Protein AF-A0A7J6ARD5-F1 (afdb_monomer)

Mean predicted aligned error: 19.75 Å

Solvent-accessible surface area (backbone atoms only — not comparable to full-atom values): 11502 Å² total; per-residue (Å²): 138,88,84,86,85,84,83,90,81,94,82,82,92,75,81,81,74,83,79,82,80,81,85,87,78,83,79,77,75,83,80,84,75,81,81,85,77,88,85,76,83,73,74,86,78,78,81,71,96,67,81,88,72,84,77,82,66,83,75,77,80,73,83,81,73,48,73,70,55,51,53,53,51,50,55,52,48,51,54,51,51,52,50,55,46,53,54,51,52,52,49,53,53,48,71,70,38,88,85,46,60,100,79,74,70,94,73,84,68,96,45,74,78,52,52,61,52,50,54,51,46,47,54,53,49,38,52,52,29,43,77,68,71,35,47,69,59,29,52,50,50,51,54,53,53,53,52,53,51,54,54,50,55,53,50,52,52,51,52,54,51,50,52,58,62,69,65,64,68,79,83,128

Sequence (172 aa):
MTSNMSVSGEQDLKKVERMMEGKRSDSPEPNCVSMKSERSMDHPIFFRDGASSPDERPQKKKSNISRNQLASIFKELEHKVITLIKNELKRFRKLLSPDYPACTEREVEDEEDLYSVREGALKITLHVLKNMNHTNLANTLHNKSVASVYQTELKSNLREKFKRINGIKLKN

Secondary structure (DSSP, 8-state):
------------S-SSSSSS-----PPPP------------PPP----------------------HHHHHHHHHHHHHHHHHHHHHHHHHHHHHH-TTS-TT--------THHHHHHHHHHHHHHHHHHHTT-HHHHHHHHHHHHHHHHHHHHHHHHHHHHHHHHT-----

Organism: Ameiurus melas (NCBI:txid219545)

pLDDT: mean 71.39, std 20.82, range [36.72, 98.44]

Radius of gyration: 33.87 Å; Cα contacts (8 Å, |Δi|>4): 30; chains: 1; bounding box: 54×92×84 Å

Structure (mmCIF, N/CA/C/O backbone):
data_AF-A0A7J6ARD5-F1
#
_entry.id   AF-A0A7J6ARD5-F1
#
loop_
_atom_site.group_PDB
_atom_site.id
_atom_site.type_symbol
_atom_site.label_atom_id
_atom_site.label_alt_id
_atom_site.label_comp_id
_atom_site.label_asym_id
_atom_site.label_entity_id
_atom_site.label_seq_id
_atom_site.pdbx_PDB_ins_code
_atom_site.Cartn_x
_atom_site.Cartn_y
_atom_site.Cartn_z
_atom_site.occupancy
_atom_site.B_iso_or_equiv
_atom_site.auth_seq_id
_atom_site.auth_comp_id
_atom_site.auth_asym_id
_atom_site.auth_atom_id
_atom_site.pdbx_PDB_model_num
ATOM 1 N N . MET A 1 1 ? -33.410 -46.444 12.100 1.00 45.94 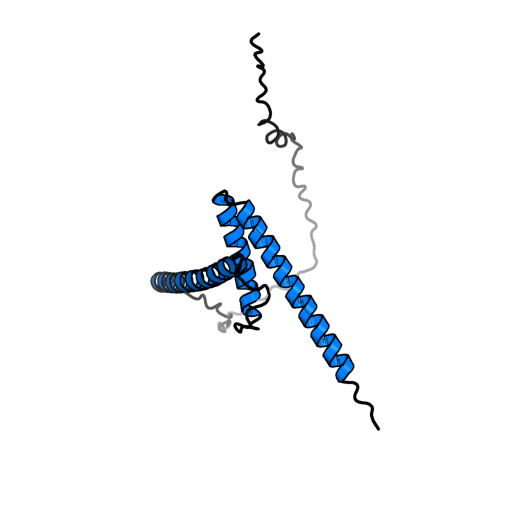1 MET A N 1
ATOM 2 C CA . MET A 1 1 ? -34.062 -45.332 11.378 1.00 45.94 1 MET A CA 1
ATOM 3 C C . MET A 1 1 ? -32.980 -44.551 10.652 1.00 45.94 1 MET A C 1
ATOM 5 O O . MET A 1 1 ? -32.350 -43.685 11.238 1.00 45.94 1 MET A O 1
ATOM 9 N N . THR A 1 2 ? -32.679 -44.953 9.422 1.00 40.41 2 THR A N 1
ATOM 10 C CA . THR A 1 2 ? -31.783 -44.247 8.504 1.00 40.41 2 THR A CA 1
ATOM 11 C C . THR A 1 2 ? -32.639 -43.301 7.671 1.00 40.41 2 THR A C 1
ATOM 13 O O . THR A 1 2 ? -33.616 -43.738 7.069 1.00 40.41 2 THR A O 1
ATOM 16 N N . SER A 1 3 ? -32.312 -42.009 7.666 1.00 44.75 3 SER A N 1
ATOM 17 C CA . SER A 1 3 ? -32.949 -41.046 6.767 1.00 44.75 3 SER A CA 1
ATOM 18 C C . SER A 1 3 ? -31.895 -40.535 5.797 1.00 44.75 3 SER A C 1
ATOM 20 O O . SER A 1 3 ? -30.997 -39.781 6.167 1.00 44.75 3 SER A O 1
ATOM 22 N N . ASN A 1 4 ? -31.986 -41.041 4.571 1.00 45.47 4 ASN A N 1
ATOM 23 C CA . ASN A 1 4 ? -31.246 -40.578 3.412 1.00 45.47 4 ASN A CA 1
ATOM 24 C C . ASN A 1 4 ? -31.974 -39.355 2.852 1.00 45.47 4 ASN A C 1
ATOM 26 O O . ASN A 1 4 ? -33.171 -39.433 2.582 1.00 45.47 4 ASN A O 1
ATOM 30 N N . MET A 1 5 ? -31.258 -38.258 2.616 1.00 43.28 5 MET A N 1
ATOM 31 C CA . MET A 1 5 ? -31.738 -37.195 1.738 1.00 43.28 5 MET A CA 1
ATOM 32 C C . MET A 1 5 ? -30.771 -37.050 0.568 1.00 43.28 5 MET A C 1
ATOM 34 O O . MET A 1 5 ? -29.606 -36.701 0.730 1.00 43.28 5 MET A O 1
ATOM 38 N N . SER A 1 6 ? -31.282 -37.382 -0.611 1.00 47.41 6 SER A N 1
ATOM 39 C CA . SER A 1 6 ? -30.682 -37.155 -1.925 1.00 47.41 6 SER A CA 1
ATOM 40 C C . SER A 1 6 ? -31.548 -36.147 -2.694 1.00 47.41 6 SER A C 1
ATOM 42 O O . SER A 1 6 ? -32.673 -35.890 -2.271 1.00 47.41 6 SER A O 1
ATOM 44 N N . VAL A 1 7 ? -31.031 -35.686 -3.847 1.00 41.91 7 VAL A N 1
ATOM 45 C CA . VAL A 1 7 ? -31.583 -34.782 -4.898 1.00 41.91 7 VAL A CA 1
ATOM 46 C C . VAL A 1 7 ? -30.806 -33.452 -4.904 1.00 41.91 7 VAL A C 1
ATOM 48 O O . VAL A 1 7 ? -30.947 -32.652 -3.990 1.00 41.91 7 VAL A O 1
ATOM 51 N N . SER A 1 8 ? -29.772 -33.272 -5.740 1.00 47.72 8 SER A N 1
ATOM 52 C CA . SER A 1 8 ? -29.707 -33.151 -7.219 1.00 47.72 8 SER A CA 1
ATOM 53 C C . SER A 1 8 ? -30.222 -31.805 -7.747 1.00 47.72 8 SER A C 1
ATOM 55 O O . SER A 1 8 ? -31.367 -31.442 -7.492 1.00 47.72 8 SER A O 1
ATOM 57 N N . GLY A 1 9 ? -29.376 -31.095 -8.509 1.00 36.72 9 GLY A N 1
ATOM 58 C CA . GLY A 1 9 ? -29.749 -29.868 -9.218 1.00 36.72 9 GLY A CA 1
ATOM 59 C C . GLY A 1 9 ? -28.582 -28.993 -9.701 1.00 36.72 9 GLY A C 1
ATOM 60 O O . GLY A 1 9 ? -28.550 -27.810 -9.386 1.00 36.72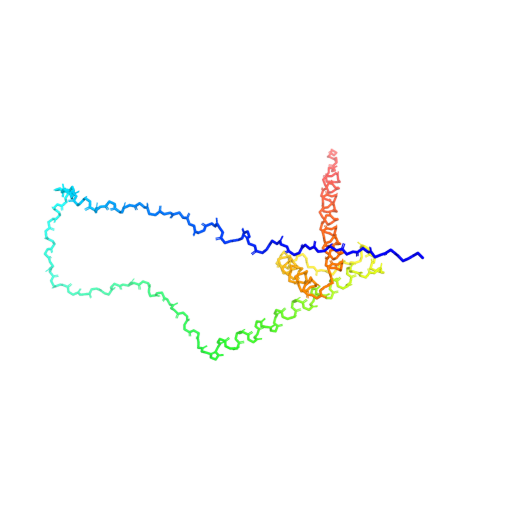 9 GLY A O 1
ATOM 61 N N . GLU A 1 10 ? -27.624 -29.539 -10.459 1.00 51.94 10 GLU A N 1
ATOM 62 C CA . GLU A 1 10 ? -26.772 -28.728 -11.349 1.00 51.94 10 GLU A CA 1
ATOM 63 C C . GLU A 1 10 ? -27.622 -28.206 -12.511 1.00 51.94 10 GLU A C 1
ATOM 65 O O . GLU A 1 10 ? -27.889 -28.996 -13.407 1.00 51.94 10 GLU A O 1
ATOM 70 N N . GLN A 1 11 ? -28.013 -26.924 -12.541 1.00 45.94 11 GLN A N 1
ATOM 71 C CA . GLN A 1 11 ? -28.366 -26.183 -13.770 1.00 45.94 11 GLN A CA 1
ATOM 72 C C . GLN A 1 11 ? -28.269 -24.667 -13.513 1.00 45.94 11 GLN A C 1
ATOM 74 O O . GLN A 1 11 ? -29.123 -24.132 -12.822 1.00 45.94 11 GLN A O 1
ATOM 79 N N . ASP A 1 12 ? -27.241 -23.984 -14.042 1.00 46.41 12 ASP A N 1
ATOM 80 C CA . ASP A 1 12 ? -27.395 -22.729 -14.819 1.00 46.41 12 ASP A CA 1
ATOM 81 C C . ASP A 1 12 ? -26.036 -22.115 -15.231 1.00 46.41 12 ASP A C 1
ATOM 83 O O . ASP A 1 12 ? -25.641 -21.023 -14.833 1.00 46.41 12 ASP A O 1
ATOM 87 N N . LEU A 1 13 ? -25.306 -22.816 -16.103 1.00 49.03 13 LEU A N 1
ATOM 88 C CA . LEU A 1 13 ? -24.196 -22.240 -16.884 1.00 49.03 13 LEU A CA 1
ATOM 89 C C . LEU A 1 13 ? -24.637 -21.820 -18.304 1.00 49.03 13 LEU A C 1
ATOM 91 O O . LEU A 1 13 ? -23.804 -21.603 -19.176 1.00 49.03 13 LEU A O 1
ATOM 95 N N . LYS A 1 14 ? -25.947 -21.664 -18.558 1.00 48.47 14 LYS A N 1
ATOM 96 C CA . LYS A 1 14 ? -26.514 -21.356 -19.893 1.00 48.47 14 LYS A CA 1
ATOM 97 C C . LYS A 1 14 ? -27.281 -20.028 -19.982 1.00 48.47 14 LYS A C 1
ATOM 99 O O . LYS A 1 14 ? -28.187 -19.882 -20.802 1.00 48.47 14 LYS A O 1
ATOM 104 N N . LYS A 1 15 ? -26.911 -19.023 -19.177 1.00 45.12 15 LYS A N 1
ATOM 105 C CA . LYS A 1 15 ? -27.516 -17.672 -19.236 1.00 45.12 15 LYS A CA 1
ATOM 106 C C . LYS A 1 15 ? -26.605 -16.574 -19.807 1.00 45.12 15 LYS A C 1
ATOM 108 O O . LYS A 1 15 ? -27.016 -15.423 -19.864 1.00 45.12 15 LYS A O 1
ATOM 113 N N . VAL A 1 16 ? -25.407 -16.907 -20.291 1.00 40.91 16 VAL A N 1
ATOM 114 C CA . VAL A 1 16 ? -24.489 -15.912 -20.896 1.00 40.91 16 VAL A CA 1
ATOM 115 C C . VAL A 1 16 ? -24.456 -15.994 -22.433 1.00 40.91 16 VAL A C 1
ATOM 117 O O . VAL A 1 16 ? -23.948 -15.096 -23.091 1.00 40.91 16 VAL A O 1
ATOM 120 N N . GLU A 1 17 ? -25.088 -17.005 -23.037 1.00 42.50 17 GLU A N 1
ATOM 121 C CA . GLU A 1 17 ? -24.956 -17.298 -24.477 1.00 42.50 17 GLU A CA 1
ATOM 122 C C . GLU A 1 17 ? -26.187 -16.924 -25.333 1.00 42.50 17 GLU A C 1
ATOM 124 O O . GLU A 1 17 ? -26.206 -17.156 -26.535 1.00 42.50 17 GLU A O 1
ATOM 129 N N . ARG A 1 18 ? -27.226 -16.301 -24.756 1.00 45.41 18 ARG A N 1
ATOM 130 C CA . ARG A 1 18 ? -28.444 -15.879 -25.493 1.00 45.41 18 ARG A CA 1
ATOM 131 C C . ARG A 1 18 ? -28.588 -14.366 -25.673 1.00 45.41 18 ARG A C 1
ATOM 133 O O . ARG A 1 18 ? -29.692 -13.836 -25.628 1.00 45.41 18 ARG A O 1
ATOM 140 N N . MET A 1 19 ? -27.475 -13.668 -25.892 1.00 38.28 19 MET A N 1
ATOM 141 C CA . MET A 1 19 ? -27.486 -12.277 -26.381 1.00 38.28 19 MET A CA 1
ATOM 142 C C . MET A 1 19 ? -26.917 -12.117 -27.799 1.00 38.28 19 MET A C 1
ATOM 144 O O . MET A 1 19 ? -26.954 -11.020 -28.345 1.00 38.28 19 MET A O 1
ATOM 148 N N . MET A 1 20 ? -26.448 -13.197 -28.429 1.00 45.41 20 MET A N 1
ATOM 149 C CA . MET A 1 20 ? -25.968 -13.196 -29.814 1.00 45.41 20 MET A CA 1
ATOM 150 C C . MET A 1 20 ? -26.920 -13.971 -30.726 1.00 45.41 20 MET A C 1
ATOM 152 O O . MET A 1 20 ? -26.554 -14.978 -31.311 1.00 45.41 20 MET A O 1
ATOM 156 N N . GLU A 1 21 ? -28.159 -13.505 -30.863 1.00 40.12 21 GLU A N 1
ATOM 157 C CA . GLU A 1 21 ? -28.963 -13.860 -32.037 1.00 40.12 21 GLU A CA 1
ATOM 158 C C . GLU A 1 21 ? -30.025 -12.788 -32.301 1.00 40.12 21 GLU A C 1
ATOM 160 O O . GLU A 1 21 ? -31.167 -12.856 -31.855 1.00 40.12 21 GLU A O 1
ATOM 165 N N . GLY A 1 22 ? -29.612 -11.753 -33.032 1.00 38.00 22 GLY A N 1
ATOM 166 C CA . GLY A 1 22 ? -30.494 -10.793 -33.688 1.00 38.00 22 GLY A CA 1
ATOM 167 C C . GLY A 1 22 ? -30.195 -10.818 -35.181 1.00 38.00 22 GLY A C 1
ATOM 168 O O . GLY A 1 22 ? -29.138 -10.371 -35.617 1.00 38.00 22 GLY A O 1
ATOM 169 N N . LYS A 1 23 ? -31.096 -11.423 -35.956 1.00 40.47 23 LYS A N 1
ATOM 170 C CA . LYS A 1 23 ? -31.000 -11.581 -37.410 1.00 40.47 23 LYS A CA 1
ATOM 171 C C . LYS A 1 23 ? -31.079 -10.229 -38.141 1.00 40.47 23 LYS A C 1
ATOM 173 O O . LYS A 1 23 ? -31.948 -9.426 -37.838 1.00 40.47 23 LYS A O 1
ATOM 178 N N . ARG A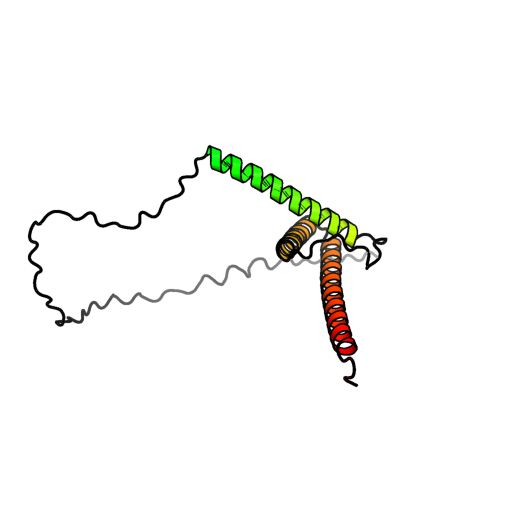 1 24 ? -30.181 -10.088 -39.129 1.00 45.16 24 ARG A N 1
ATOM 179 C CA . ARG A 1 24 ? -30.261 -9.416 -40.448 1.00 45.16 24 ARG A CA 1
ATOM 180 C C . ARG A 1 24 ? -31.294 -8.293 -40.650 1.00 45.16 24 ARG A C 1
ATOM 182 O O . ARG A 1 24 ? -32.488 -8.568 -40.647 1.00 45.16 24 ARG A O 1
ATOM 189 N N . SER A 1 25 ? -30.792 -7.136 -41.090 1.00 42.53 25 SER A N 1
ATOM 190 C CA . SER A 1 25 ? -31.499 -6.251 -42.026 1.00 42.53 25 SER A CA 1
ATOM 191 C C . SER A 1 25 ? -30.502 -5.663 -43.024 1.00 42.53 25 SER A C 1
ATOM 193 O O . SER A 1 25 ? -29.380 -5.316 -42.653 1.00 42.53 25 SER A O 1
ATOM 195 N N . ASP A 1 26 ? -30.923 -5.616 -44.280 1.00 44.28 26 ASP A N 1
ATOM 196 C CA . ASP A 1 26 ? -30.176 -5.211 -45.464 1.00 44.28 26 ASP A CA 1
ATOM 197 C C . ASP A 1 26 ? -29.477 -3.853 -45.324 1.00 44.28 26 ASP A C 1
ATOM 199 O O . ASP A 1 26 ? -30.053 -2.870 -44.856 1.00 44.28 26 ASP A O 1
ATOM 203 N N . SER A 1 27 ? -28.219 -3.797 -45.768 1.00 51.41 27 SER A N 1
ATOM 204 C CA . SER A 1 27 ? -27.528 -2.530 -45.995 1.00 51.41 27 SER A CA 1
ATOM 205 C C . SER A 1 27 ? -28.278 -1.780 -47.095 1.00 51.41 27 SER A C 1
ATOM 207 O O . SER A 1 27 ? -28.422 -2.334 -48.186 1.00 51.41 27 SER A O 1
ATOM 209 N N . PRO A 1 28 ? -28.714 -0.528 -46.885 1.00 56.72 28 PRO A N 1
ATOM 210 C CA . PRO A 1 28 ? -29.080 0.316 -48.006 1.00 56.72 28 PRO A CA 1
ATOM 211 C C . PRO A 1 28 ? -27.823 0.493 -48.863 1.00 56.72 28 PRO A C 1
ATOM 213 O O . PRO A 1 28 ? -26.740 0.759 -48.330 1.00 56.72 28 PRO A O 1
ATOM 216 N N . GLU A 1 29 ? -27.944 0.313 -50.175 1.00 52.16 29 GLU A N 1
ATOM 217 C CA . GLU A 1 29 ? -26.920 0.763 -51.115 1.00 52.16 29 GLU A CA 1
ATOM 218 C C . GLU A 1 29 ? -26.568 2.229 -50.809 1.00 52.16 29 GLU A C 1
ATOM 220 O O . GLU A 1 29 ? -27.460 3.019 -50.472 1.00 52.16 29 GLU A O 1
ATOM 225 N N . PRO A 1 30 ? -25.292 2.636 -50.911 1.00 46.12 30 PRO A N 1
ATOM 226 C CA . PRO A 1 30 ? -24.957 4.041 -50.798 1.00 46.12 30 PRO A CA 1
ATOM 227 C C . PRO A 1 30 ? -25.586 4.753 -51.998 1.00 46.12 30 PRO A C 1
ATOM 229 O O . PRO A 1 30 ? -25.118 4.634 -53.128 1.00 46.12 30 PRO A O 1
ATOM 232 N N . ASN A 1 31 ? -26.675 5.481 -51.759 1.00 50.81 31 ASN A N 1
ATOM 233 C CA . ASN A 1 31 ? -27.253 6.374 -52.749 1.00 50.81 31 ASN A CA 1
ATOM 234 C C . ASN A 1 31 ? -26.290 7.553 -52.940 1.00 50.81 31 ASN A C 1
ATOM 236 O O . ASN A 1 31 ? -26.322 8.548 -52.212 1.00 50.81 31 ASN A O 1
ATOM 240 N N . CYS A 1 32 ? -25.373 7.387 -53.887 1.00 58.41 32 CYS A N 1
ATOM 241 C CA . CYS A 1 32 ? -24.430 8.394 -54.338 1.00 58.41 32 CYS A CA 1
ATOM 242 C C . CYS A 1 32 ? -25.183 9.506 -55.076 1.00 58.41 32 CYS A C 1
ATOM 244 O O . CYS A 1 32 ? -25.221 9.534 -56.304 1.00 58.41 32 CYS A O 1
ATOM 246 N N . VAL A 1 33 ? -25.746 10.453 -54.328 1.00 46.53 33 VAL A N 1
ATOM 247 C CA . VAL A 1 33 ? -26.164 11.745 -54.880 1.00 46.53 33 VAL A CA 1
ATOM 248 C C . VAL A 1 33 ? -25.208 12.807 -54.356 1.00 46.53 33 VAL A C 1
ATOM 250 O O . VAL A 1 33 ? -25.343 13.330 -53.254 1.00 46.53 33 VAL A O 1
ATOM 253 N N . SER A 1 34 ? -24.176 13.085 -55.147 1.00 60.75 34 SER A N 1
ATOM 254 C CA . SER A 1 34 ? -23.239 14.176 -54.904 1.00 60.75 34 SER A CA 1
ATOM 255 C C . SER A 1 34 ? -23.940 15.520 -55.112 1.00 60.75 34 SER A C 1
ATOM 257 O O . SER A 1 34 ? -24.318 15.861 -56.232 1.00 60.75 34 SER A O 1
ATOM 259 N N . MET A 1 35 ? -24.068 16.323 -54.055 1.00 47.94 35 MET A N 1
ATOM 260 C CA . MET A 1 35 ? -24.331 17.755 -54.202 1.00 47.94 35 MET A CA 1
ATOM 261 C C . MET A 1 35 ? -23.066 18.427 -54.746 1.00 47.94 35 MET A C 1
ATOM 263 O O . MET A 1 35 ? -22.047 18.504 -54.061 1.00 47.94 35 MET A O 1
ATOM 267 N N . LYS A 1 36 ? -23.122 18.903 -55.993 1.00 54.31 36 LYS A N 1
ATOM 268 C CA . LYS A 1 36 ? -22.086 19.764 -56.572 1.00 54.31 36 LYS A CA 1
ATOM 269 C C . LYS A 1 36 ? -22.133 21.124 -55.870 1.00 54.31 36 LYS A C 1
ATOM 271 O O . LYS A 1 36 ? -23.129 21.833 -55.970 1.00 54.31 36 LYS A O 1
ATOM 276 N N . SER A 1 37 ? -21.069 21.476 -55.153 1.00 58.59 37 SER A N 1
ATOM 277 C CA . SER A 1 37 ? -20.826 22.845 -54.693 1.00 58.59 37 SER A CA 1
ATOM 278 C C . SER A 1 37 ? -19.970 23.548 -55.743 1.00 58.59 37 SER A C 1
ATOM 280 O O . SER A 1 37 ? -18.830 23.152 -55.963 1.00 58.59 37 SER A O 1
ATOM 282 N N . GLU A 1 38 ? -20.503 24.578 -56.399 1.00 61.06 38 GLU A N 1
ATOM 283 C CA . GLU A 1 38 ? -19.757 25.396 -57.375 1.00 61.06 38 GLU A CA 1
ATOM 284 C C . GLU A 1 38 ? -19.052 26.601 -56.729 1.00 61.06 38 GLU A C 1
ATOM 286 O O . GLU A 1 38 ? -18.601 27.516 -57.413 1.00 61.06 38 GLU A O 1
ATOM 291 N N . ARG A 1 39 ? -18.932 26.633 -55.396 1.00 57.06 39 ARG A N 1
ATOM 292 C CA . ARG A 1 39 ? -18.417 27.803 -54.676 1.00 57.06 39 ARG A CA 1
ATOM 293 C C . ARG A 1 39 ? -17.076 27.545 -53.995 1.00 57.06 39 ARG A C 1
ATOM 295 O O . ARG A 1 39 ? -16.976 27.594 -52.777 1.00 57.06 39 ARG A O 1
ATOM 302 N N . SER A 1 40 ? -16.058 27.296 -54.807 1.00 58.66 40 SER A N 1
ATOM 303 C CA . SER A 1 40 ? -14.668 27.718 -54.566 1.00 58.66 40 SER A CA 1
ATOM 304 C C . SER A 1 40 ? -13.871 27.362 -55.821 1.00 58.66 40 SER A C 1
ATOM 306 O O . SER A 1 40 ? -13.265 26.302 -55.936 1.00 58.66 40 SER A O 1
ATOM 308 N N . MET A 1 41 ? -13.952 28.237 -56.822 1.00 50.19 41 MET A N 1
ATOM 309 C CA . MET A 1 41 ? -12.918 28.323 -57.850 1.00 50.19 41 MET A CA 1
ATOM 310 C C . MET A 1 41 ? -11.924 29.382 -57.381 1.00 50.19 41 MET A C 1
ATOM 312 O O . MET A 1 41 ? -11.951 30.524 -57.840 1.00 50.19 41 MET A O 1
ATOM 316 N N . ASP A 1 42 ? -11.083 29.011 -56.418 1.00 57.88 42 ASP A N 1
ATOM 317 C CA . ASP A 1 42 ? -9.883 29.786 -56.128 1.00 57.88 42 ASP A CA 1
ATOM 318 C C . ASP A 1 42 ? -8.909 29.594 -57.299 1.00 57.88 42 ASP A C 1
ATOM 320 O O . ASP A 1 42 ? -8.680 28.479 -57.770 1.00 57.88 42 ASP A O 1
ATOM 324 N N . HIS A 1 43 ? -8.424 30.710 -57.846 1.00 64.31 43 HIS A N 1
ATOM 325 C CA . HIS A 1 43 ? -7.607 30.745 -59.060 1.00 64.31 43 HIS A CA 1
ATOM 326 C C . HIS A 1 43 ? -6.400 29.790 -58.977 1.00 64.31 43 HIS A C 1
ATOM 328 O O . HIS A 1 43 ? -5.813 29.654 -57.901 1.00 64.31 43 HIS A O 1
ATOM 334 N N . PRO A 1 44 ? -5.958 29.184 -60.100 1.00 59.38 44 PRO A N 1
ATOM 335 C CA . PRO A 1 44 ? -4.756 28.360 -60.111 1.00 59.38 44 PRO A CA 1
ATOM 336 C C . PRO A 1 44 ? -3.558 29.178 -59.619 1.00 59.38 44 PRO A C 1
ATOM 338 O O . PRO A 1 44 ? -3.169 30.169 -60.240 1.00 59.38 44 PRO A O 1
ATOM 341 N N . ILE A 1 45 ? -2.968 28.773 -58.495 1.00 60.34 45 ILE A N 1
ATOM 342 C CA . ILE A 1 45 ? -1.719 29.358 -58.009 1.00 60.34 45 ILE A CA 1
ATOM 343 C C . ILE A 1 45 ? -0.623 28.889 -58.968 1.00 60.34 45 ILE A C 1
ATOM 345 O O . ILE A 1 45 ? -0.236 27.720 -58.965 1.00 60.34 45 ILE A O 1
ATOM 349 N N . PHE A 1 46 ? -0.134 29.793 -59.816 1.00 51.88 46 PHE A N 1
ATOM 350 C CA . PHE A 1 46 ? 1.057 29.539 -60.616 1.00 51.88 46 PHE A CA 1
ATOM 351 C C . PHE A 1 46 ? 2.253 29.371 -59.673 1.00 51.88 46 PHE A C 1
ATOM 353 O O . PHE A 1 46 ? 2.701 30.335 -59.050 1.00 51.88 46 PHE A O 1
ATOM 360 N N . PHE A 1 47 ? 2.779 28.150 -59.568 1.00 46.66 47 PHE A N 1
ATOM 361 C CA . PHE A 1 47 ? 4.052 27.900 -58.903 1.00 46.66 47 PHE A CA 1
ATOM 362 C C . PHE A 1 47 ? 5.159 28.584 -59.710 1.00 46.66 47 PHE A C 1
ATOM 364 O O . PHE A 1 47 ? 5.513 28.149 -60.803 1.00 46.66 47 PHE A O 1
ATOM 371 N N . ARG A 1 48 ? 5.702 29.684 -59.181 1.00 53.94 48 ARG A N 1
ATOM 372 C CA . ARG A 1 48 ? 7.042 30.126 -59.566 1.00 53.94 48 ARG A CA 1
ATOM 373 C C . ARG A 1 48 ? 8.035 29.244 -58.820 1.00 53.94 48 ARG A C 1
ATOM 375 O O . ARG A 1 48 ? 8.043 29.254 -57.591 1.00 53.94 48 ARG A O 1
ATOM 382 N N . ASP A 1 49 ? 8.873 28.531 -59.565 1.00 54.03 49 ASP A N 1
ATOM 383 C CA . ASP A 1 49 ? 10.079 27.879 -59.053 1.00 54.03 49 ASP A CA 1
ATOM 384 C C . ASP A 1 49 ? 11.018 28.948 -58.477 1.00 54.03 49 ASP A C 1
ATOM 386 O O . ASP A 1 49 ? 11.824 29.561 -59.174 1.00 54.03 49 ASP A O 1
ATOM 390 N N . GLY A 1 50 ? 10.850 29.237 -57.190 1.00 48.62 50 GLY A N 1
ATOM 391 C CA . GLY A 1 50 ? 11.628 30.218 -56.450 1.00 48.62 50 GLY A CA 1
ATOM 392 C C . GLY A 1 50 ? 12.077 29.618 -55.128 1.00 48.62 50 GLY A C 1
ATOM 393 O O . GLY A 1 50 ? 11.286 29.541 -54.198 1.00 48.62 50 GLY A O 1
ATOM 394 N N . ALA A 1 51 ? 13.333 29.164 -55.106 1.00 48.22 51 ALA A N 1
ATOM 395 C CA . ALA A 1 51 ? 14.172 28.759 -53.974 1.00 48.22 51 ALA A CA 1
ATOM 396 C C . ALA A 1 51 ? 13.470 28.457 -52.629 1.00 48.22 51 ALA A C 1
ATOM 398 O O . ALA A 1 51 ? 13.075 29.350 -51.882 1.00 48.22 51 ALA A O 1
ATOM 399 N N . SER A 1 52 ? 13.434 27.164 -52.296 1.00 48.47 52 SER A N 1
ATOM 400 C CA . SER A 1 52 ? 13.069 26.586 -50.999 1.00 48.47 52 SER A CA 1
ATOM 401 C C . SER A 1 52 ? 13.629 27.371 -49.801 1.00 48.47 52 SER A C 1
ATOM 403 O O . SER A 1 52 ? 14.816 27.284 -49.490 1.00 48.47 52 SER A O 1
ATOM 405 N N . SER A 1 53 ? 12.750 28.061 -49.075 1.00 59.47 53 SER A N 1
ATOM 406 C CA . SER A 1 53 ? 12.962 28.415 -47.667 1.00 59.47 53 SER A CA 1
ATOM 407 C C . SER A 1 53 ? 12.846 27.141 -46.818 1.00 59.47 53 SER A C 1
ATOM 409 O O . SER A 1 53 ? 11.920 26.359 -47.061 1.00 59.47 53 SER A O 1
ATOM 411 N N . PRO A 1 54 ? 13.743 26.867 -45.851 1.00 50.16 54 PRO A N 1
ATOM 412 C CA . PRO A 1 54 ? 13.543 25.749 -44.947 1.00 50.16 54 PRO A CA 1
ATOM 413 C C . PRO A 1 54 ? 12.370 26.078 -44.017 1.00 50.16 54 PRO A C 1
ATOM 415 O O . PRO A 1 54 ? 12.484 26.865 -43.083 1.00 50.16 54 PRO A O 1
ATOM 418 N N . ASP A 1 55 ? 11.233 25.456 -44.313 1.00 48.62 55 ASP A N 1
ATOM 419 C CA . ASP A 1 55 ? 10.097 25.258 -43.418 1.00 48.62 55 ASP A CA 1
ATOM 420 C C . ASP A 1 55 ? 10.610 24.657 -42.095 1.00 48.62 55 ASP A C 1
ATOM 422 O O . ASP A 1 55 ? 10.859 23.450 -41.995 1.00 48.62 55 ASP A O 1
ATOM 426 N N . GLU A 1 56 ? 10.836 25.508 -41.087 1.00 55.53 56 GLU A N 1
ATOM 427 C CA . GLU A 1 56 ? 11.115 25.103 -39.707 1.00 55.53 56 GLU A CA 1
ATOM 428 C C . GLU A 1 56 ? 9.859 24.462 -39.104 1.00 55.53 56 GLU A C 1
ATOM 430 O O . GLU A 1 56 ? 9.168 25.010 -38.244 1.00 55.53 56 GLU A O 1
ATOM 435 N N . ARG A 1 57 ? 9.560 23.236 -39.538 1.00 58.47 57 ARG A N 1
ATOM 436 C CA . ARG A 1 57 ? 8.652 22.362 -38.802 1.00 58.47 57 ARG A CA 1
ATOM 437 C C . ARG A 1 57 ? 9.275 22.114 -37.432 1.00 58.47 57 ARG A C 1
ATOM 439 O O . ARG A 1 57 ? 10.434 21.688 -37.379 1.00 58.47 57 ARG A O 1
ATOM 446 N N . PRO A 1 58 ? 8.537 22.272 -36.320 1.00 54.22 58 PRO A N 1
ATOM 447 C CA . PRO A 1 58 ? 9.027 21.845 -35.022 1.00 54.22 58 PRO A CA 1
ATOM 448 C C . PRO A 1 58 ? 9.187 20.322 -35.057 1.00 54.22 58 PRO A C 1
ATOM 450 O O . PRO A 1 58 ? 8.230 19.558 -34.919 1.00 54.22 58 PRO A O 1
ATOM 453 N N . GLN A 1 59 ? 10.420 19.876 -35.300 1.00 58.06 59 GLN A N 1
ATOM 454 C CA . GLN A 1 59 ? 10.843 18.487 -35.208 1.00 58.06 59 GLN A CA 1
ATOM 455 C C . GLN A 1 59 ? 10.498 18.005 -33.801 1.00 58.06 59 GLN A C 1
ATOM 457 O O . GLN A 1 59 ? 11.163 18.337 -32.818 1.00 58.06 59 GLN A O 1
ATOM 462 N N . LYS A 1 60 ? 9.407 17.244 -33.701 1.00 62.81 60 LYS A N 1
ATOM 463 C CA . LYS A 1 60 ? 8.962 16.574 -32.482 1.00 62.81 60 LYS A CA 1
ATOM 464 C C . LYS A 1 60 ? 10.092 15.625 -32.072 1.00 62.81 60 LYS A C 1
ATOM 466 O O . LYS A 1 60 ? 10.200 14.531 -32.623 1.00 62.81 60 LYS A O 1
ATOM 471 N N . LYS A 1 61 ? 10.982 16.074 -31.176 1.00 61.25 61 LYS A N 1
ATOM 472 C CA . LYS A 1 61 ? 12.125 15.299 -30.669 1.00 61.25 61 LYS A CA 1
ATOM 473 C C . LYS A 1 61 ? 11.595 13.989 -30.086 1.00 61.25 61 LYS A C 1
ATOM 475 O O . LYS A 1 61 ? 11.082 13.963 -28.971 1.00 61.25 61 LYS A O 1
ATOM 480 N N . LYS A 1 62 ? 11.682 12.903 -30.855 1.00 68.38 62 LYS A N 1
ATOM 481 C CA . LYS A 1 62 ? 11.414 11.554 -30.360 1.00 68.38 62 LYS A CA 1
ATOM 482 C C . LYS A 1 62 ? 12.560 11.204 -29.416 1.00 68.38 62 LYS A C 1
ATOM 484 O O . LYS A 1 62 ? 13.710 11.135 -29.846 1.00 68.38 62 LYS A O 1
ATOM 489 N N . SER A 1 63 ? 12.267 11.044 -28.130 1.00 71.31 63 SER A N 1
ATOM 490 C CA . SER A 1 63 ? 13.231 10.516 -27.170 1.00 71.31 63 SER A CA 1
ATOM 491 C C . SER A 1 63 ? 13.491 9.047 -27.512 1.00 71.31 63 SER A C 1
ATOM 493 O O . SER A 1 63 ? 12.733 8.154 -27.143 1.00 71.31 63 SER A O 1
ATOM 495 N N . ASN A 1 64 ? 14.555 8.782 -28.270 1.00 78.38 64 ASN A N 1
ATOM 496 C CA . ASN A 1 64 ? 14.980 7.421 -28.583 1.00 78.38 64 ASN A CA 1
ATOM 497 C C . ASN A 1 64 ? 15.690 6.828 -27.357 1.00 78.38 64 ASN A C 1
ATOM 499 O O . ASN A 1 64 ? 16.912 6.882 -27.253 1.00 78.38 64 ASN A O 1
ATOM 503 N N . ILE A 1 65 ? 14.922 6.299 -26.401 1.00 83.94 65 ILE A N 1
ATOM 504 C CA . ILE A 1 65 ? 15.474 5.546 -25.268 1.00 83.94 65 ILE A CA 1
ATOM 505 C C . ILE A 1 65 ? 16.024 4.222 -25.812 1.00 83.94 65 ILE A C 1
ATOM 507 O O . ILE A 1 65 ? 15.284 3.420 -26.381 1.00 83.94 65 ILE A O 1
ATOM 511 N N . SER A 1 66 ? 17.328 3.986 -25.653 1.00 90.25 66 SER A N 1
ATOM 512 C CA . SER A 1 66 ? 17.944 2.714 -26.051 1.00 90.25 66 SER A CA 1
ATOM 513 C C . SER A 1 66 ? 17.442 1.551 -25.187 1.00 90.25 66 SER A C 1
ATOM 515 O O . SER A 1 66 ? 17.055 1.728 -24.031 1.00 90.25 66 SER A O 1
ATOM 517 N N . ARG A 1 67 ? 17.501 0.323 -25.716 1.00 88.06 67 ARG A N 1
ATOM 518 C CA . ARG A 1 67 ? 17.071 -0.893 -24.998 1.00 88.06 67 ARG A CA 1
ATOM 519 C C . ARG A 1 67 ? 17.737 -1.039 -23.622 1.00 88.06 67 ARG A C 1
ATOM 521 O O . ARG A 1 67 ? 17.073 -1.387 -22.651 1.00 88.06 67 ARG A O 1
ATOM 528 N N . ASN A 1 68 ? 19.031 -0.731 -23.540 1.00 90.50 68 ASN A N 1
ATOM 529 C CA . ASN A 1 68 ? 19.802 -0.818 -22.298 1.00 90.50 68 ASN A CA 1
ATOM 530 C C . ASN A 1 68 ? 19.390 0.270 -21.295 1.00 90.50 68 ASN A C 1
ATOM 532 O O . ASN A 1 68 ? 19.294 -0.002 -20.101 1.00 90.50 68 ASN A O 1
ATOM 536 N N . GLN A 1 69 ? 19.082 1.480 -21.775 1.00 94.38 69 GLN A N 1
ATOM 537 C CA . GLN A 1 69 ? 18.536 2.541 -20.926 1.00 94.38 69 GLN A CA 1
ATOM 538 C C . GLN A 1 69 ? 17.158 2.164 -20.381 1.00 94.38 69 GLN A C 1
ATOM 540 O O . GLN A 1 69 ? 16.912 2.358 -19.196 1.00 94.38 69 GLN A O 1
ATOM 545 N N . LEU A 1 70 ? 16.290 1.564 -21.201 1.00 94.19 70 LEU A N 1
ATOM 546 C CA . LEU A 1 70 ? 14.973 1.109 -20.755 1.00 94.19 70 LEU A CA 1
ATOM 547 C C . LEU A 1 70 ? 15.089 0.075 -19.627 1.00 94.19 70 LEU A C 1
ATOM 549 O O . LEU A 1 70 ? 14.431 0.212 -18.600 1.00 94.19 70 LEU A O 1
ATOM 553 N N . ALA A 1 71 ? 15.970 -0.915 -19.789 1.00 95.06 71 ALA A N 1
ATOM 554 C CA . ALA A 1 71 ? 16.217 -1.924 -18.762 1.00 95.06 71 ALA A CA 1
ATOM 555 C C . ALA A 1 71 ? 16.726 -1.303 -17.449 1.00 95.06 71 ALA A C 1
ATOM 557 O O . ALA A 1 71 ? 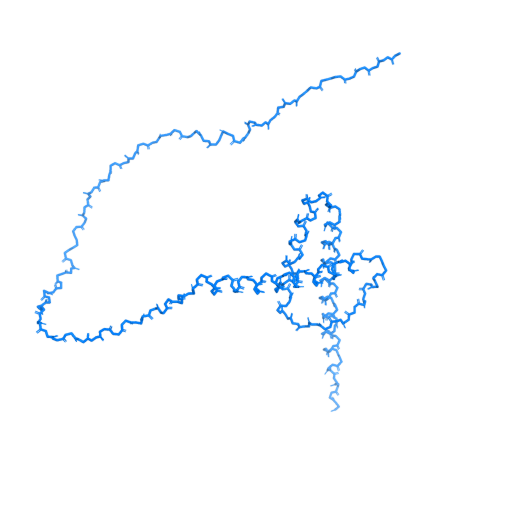16.261 -1.671 -16.372 1.00 95.06 71 ALA A O 1
ATOM 558 N N . SER A 1 72 ? 17.639 -0.327 -17.528 1.00 97.12 72 SER A N 1
ATOM 559 C CA . SER A 1 72 ? 18.137 0.384 -16.344 1.00 97.12 72 SER A CA 1
ATOM 560 C C . SER A 1 72 ? 17.039 1.186 -15.642 1.00 97.12 72 SER A C 1
ATOM 562 O O . SER A 1 72 ? 16.949 1.145 -14.417 1.00 97.12 72 SER A O 1
ATOM 564 N N . ILE A 1 73 ? 16.186 1.879 -16.405 1.00 96.69 73 ILE A N 1
ATOM 565 C CA . ILE A 1 73 ? 15.067 2.665 -15.867 1.00 96.69 73 ILE A CA 1
ATOM 566 C C . ILE A 1 73 ? 14.078 1.755 -15.136 1.00 96.69 73 ILE A C 1
ATOM 568 O O . ILE A 1 73 ? 13.709 2.040 -14.000 1.00 96.69 73 ILE A O 1
ATOM 572 N N . PHE A 1 74 ? 13.667 0.644 -15.755 1.00 97.25 74 PHE A N 1
ATOM 573 C CA . PHE A 1 74 ? 12.733 -0.291 -15.126 1.00 97.25 74 PHE A CA 1
ATOM 574 C C . PHE A 1 74 ? 13.321 -0.942 -13.876 1.00 97.25 74 PHE A C 1
ATOM 576 O O . PHE A 1 74 ? 12.620 -1.059 -12.879 1.00 97.25 74 PHE A O 1
ATOM 583 N N . LYS A 1 75 ? 14.615 -1.276 -13.878 1.00 97.56 75 LYS A N 1
ATOM 584 C CA . LYS A 1 75 ? 15.292 -1.800 -12.688 1.00 97.56 75 LYS A CA 1
ATOM 585 C C . LYS A 1 75 ? 15.256 -0.810 -11.518 1.00 97.56 75 LYS A C 1
ATOM 587 O O . LYS A 1 75 ? 14.999 -1.202 -10.380 1.00 97.56 75 LYS A O 1
ATOM 592 N N . GLU A 1 76 ? 15.509 0.472 -11.780 1.00 97.81 76 GLU A N 1
ATOM 593 C CA . GLU A 1 76 ? 15.403 1.515 -10.754 1.00 97.81 76 GLU A CA 1
ATOM 594 C C . GLU A 1 76 ? 13.951 1.694 -10.284 1.00 97.81 76 GLU A C 1
ATOM 596 O O . GLU A 1 76 ? 13.690 1.795 -9.083 1.00 97.81 76 GLU A O 1
ATOM 601 N N . LEU A 1 77 ? 13.000 1.680 -11.221 1.00 97.44 77 LEU A N 1
ATOM 602 C CA . LEU A 1 77 ? 11.575 1.799 -10.930 1.00 97.44 77 LEU A CA 1
ATOM 603 C C . LEU A 1 77 ? 11.075 0.649 -10.049 1.00 97.44 77 LEU A C 1
ATOM 605 O O . LEU A 1 77 ? 10.421 0.906 -9.043 1.00 97.44 77 LEU A O 1
ATOM 609 N N . GLU A 1 78 ? 11.409 -0.598 -10.384 1.00 98.06 78 GLU A N 1
ATOM 610 C CA . GLU A 1 78 ? 11.075 -1.784 -9.590 1.00 98.06 78 GLU A CA 1
ATOM 611 C C . GLU A 1 78 ? 11.567 -1.632 -8.154 1.00 98.06 78 GLU A C 1
ATOM 613 O O . GLU A 1 78 ? 10.799 -1.811 -7.209 1.00 98.06 78 GLU A O 1
ATOM 618 N N . HIS A 1 79 ? 12.828 -1.230 -7.979 1.00 97.75 79 HIS A N 1
ATOM 619 C CA . HIS A 1 79 ? 13.400 -1.019 -6.657 1.00 97.75 79 HIS A CA 1
ATOM 620 C C . HIS A 1 79 ? 12.637 0.050 -5.855 1.00 97.75 79 HIS A C 1
ATOM 622 O O . HIS A 1 79 ? 12.320 -0.163 -4.678 1.00 97.75 79 HIS A O 1
ATOM 628 N N . LYS A 1 80 ? 12.294 1.180 -6.489 1.00 95.94 80 LYS A N 1
ATOM 629 C CA . LYS A 1 80 ? 11.520 2.260 -5.857 1.00 95.94 80 LYS A CA 1
ATOM 630 C C . LYS A 1 80 ? 10.106 1.812 -5.492 1.00 95.94 80 LYS A C 1
ATOM 632 O O . LYS A 1 80 ? 9.690 2.010 -4.354 1.00 95.94 80 LYS A O 1
ATOM 637 N N . VAL A 1 81 ? 9.394 1.150 -6.405 1.00 96.00 81 VAL A N 1
ATOM 638 C CA . VAL A 1 81 ? 8.037 0.633 -6.159 1.00 96.00 81 VAL A CA 1
ATOM 639 C C . VAL A 1 81 ? 8.044 -0.396 -5.032 1.00 96.00 81 VAL A C 1
ATOM 641 O O . VAL A 1 81 ? 7.240 -0.289 -4.109 1.00 96.00 81 VAL A O 1
ATOM 644 N N . ILE A 1 82 ? 8.981 -1.351 -5.045 1.00 96.44 82 ILE A N 1
ATOM 645 C CA . ILE A 1 82 ? 9.128 -2.341 -3.969 1.00 96.44 82 ILE A CA 1
ATOM 646 C C . ILE A 1 82 ? 9.345 -1.638 -2.629 1.00 96.44 82 ILE A C 1
ATOM 648 O O . ILE A 1 82 ? 8.724 -2.013 -1.637 1.00 96.44 82 ILE A O 1
ATOM 652 N N . THR A 1 83 ? 10.196 -0.613 -2.589 1.00 96.25 83 THR A N 1
ATOM 653 C CA . THR A 1 83 ? 10.478 0.142 -1.362 1.00 96.25 83 THR A CA 1
ATOM 654 C C . THR A 1 83 ? 9.235 0.865 -0.843 1.00 96.25 83 THR A C 1
ATOM 656 O O . THR A 1 83 ? 8.901 0.720 0.335 1.00 96.25 83 THR A O 1
ATOM 659 N N . LEU A 1 84 ? 8.505 1.566 -1.718 1.00 93.81 84 LEU A N 1
ATOM 660 C CA . LEU A 1 84 ? 7.264 2.265 -1.367 1.00 93.81 84 LEU A CA 1
ATOM 661 C C . LEU A 1 84 ? 6.206 1.296 -0.827 1.00 93.81 84 LEU A C 1
ATOM 663 O O . LEU A 1 84 ? 5.696 1.479 0.278 1.00 93.81 84 LEU A O 1
ATOM 667 N N . ILE A 1 85 ? 5.933 0.213 -1.557 1.00 95.25 85 ILE A N 1
ATOM 668 C CA . ILE A 1 85 ? 4.942 -0.787 -1.145 1.00 95.25 85 ILE A CA 1
ATOM 669 C C . ILE A 1 85 ? 5.368 -1.474 0.155 1.00 95.25 85 ILE A C 1
ATOM 671 O O . ILE A 1 85 ? 4.545 -1.678 1.045 1.00 95.25 85 ILE A O 1
ATOM 675 N N . LYS A 1 86 ? 6.656 -1.791 0.326 1.00 96.12 86 LYS A N 1
ATOM 676 C CA . LYS A 1 86 ? 7.173 -2.397 1.561 1.00 96.12 86 LYS A CA 1
ATOM 677 C C . LYS A 1 86 ? 6.976 -1.488 2.774 1.00 96.12 86 LYS A C 1
ATOM 679 O O . LYS A 1 86 ? 6.666 -1.993 3.854 1.00 96.12 86 LYS A O 1
ATOM 684 N N . ASN A 1 87 ? 7.152 -0.179 2.619 1.00 92.44 87 ASN A N 1
ATOM 685 C CA . ASN A 1 87 ? 6.916 0.783 3.693 1.00 92.44 87 ASN A CA 1
ATOM 686 C C . ASN A 1 87 ? 5.428 0.857 4.059 1.00 92.44 87 ASN A C 1
ATOM 688 O O . ASN A 1 87 ? 5.086 0.720 5.235 1.00 92.44 87 ASN A O 1
ATOM 692 N N . GLU A 1 88 ? 4.538 0.949 3.072 1.00 94.12 88 GLU A N 1
ATOM 693 C CA . GLU A 1 88 ? 3.089 0.967 3.313 1.00 94.12 88 GLU A CA 1
ATOM 694 C C . GLU A 1 88 ? 2.579 -0.347 3.930 1.00 94.12 88 GLU A C 1
ATOM 696 O O . GLU A 1 88 ? 1.801 -0.328 4.883 1.00 94.12 88 GLU A O 1
ATOM 701 N N . LEU A 1 89 ? 3.097 -1.506 3.510 1.00 95.50 89 LEU A N 1
ATOM 702 C CA . LEU A 1 89 ? 2.764 -2.795 4.129 1.00 95.50 89 LEU A CA 1
ATOM 703 C C . LEU A 1 89 ? 3.162 -2.857 5.613 1.00 95.50 89 LEU A C 1
ATOM 705 O O . LEU A 1 89 ? 2.420 -3.415 6.426 1.00 95.50 89 LEU A O 1
ATOM 709 N N . LYS A 1 90 ? 4.299 -2.260 6.005 1.00 93.75 90 LYS A N 1
ATOM 710 C CA . LYS A 1 90 ? 4.669 -2.134 7.428 1.00 93.75 90 LYS A CA 1
ATOM 711 C C . LYS A 1 90 ? 3.654 -1.276 8.186 1.00 93.75 90 LYS A C 1
ATOM 713 O O . LYS A 1 90 ? 3.286 -1.640 9.302 1.00 93.75 90 LYS A O 1
ATOM 718 N N . ARG A 1 91 ? 3.175 -0.177 7.590 1.00 91.00 91 ARG A N 1
ATOM 719 C CA . ARG A 1 91 ? 2.134 0.681 8.185 1.00 91.00 91 ARG A CA 1
ATOM 720 C C . ARG A 1 91 ? 0.815 -0.068 8.337 1.00 91.00 91 ARG A C 1
ATOM 722 O O . ARG A 1 91 ? 0.237 -0.039 9.418 1.00 91.00 91 ARG A O 1
ATOM 729 N N . PHE A 1 92 ? 0.371 -0.802 7.317 1.00 93.00 92 PHE A N 1
ATOM 730 C CA . PHE A 1 92 ? -0.841 -1.622 7.402 1.00 93.00 92 PHE A CA 1
ATOM 731 C C . PHE A 1 92 ? -0.727 -2.703 8.474 1.00 93.00 92 PHE A C 1
ATOM 733 O O . PHE A 1 92 ? -1.664 -2.903 9.243 1.00 93.00 92 PHE A O 1
ATOM 740 N N . ARG A 1 93 ? 0.438 -3.349 8.596 1.00 92.69 93 ARG A N 1
ATOM 741 C CA . ARG A 1 93 ? 0.694 -4.299 9.683 1.00 92.69 93 ARG A CA 1
ATOM 742 C C . ARG A 1 93 ? 0.588 -3.633 11.059 1.00 92.69 93 ARG A C 1
ATOM 744 O O . ARG A 1 93 ? -0.056 -4.204 11.933 1.00 92.69 93 ARG A O 1
ATOM 751 N N . LYS A 1 94 ? 1.177 -2.442 11.248 1.00 89.06 94 LYS A N 1
ATOM 752 C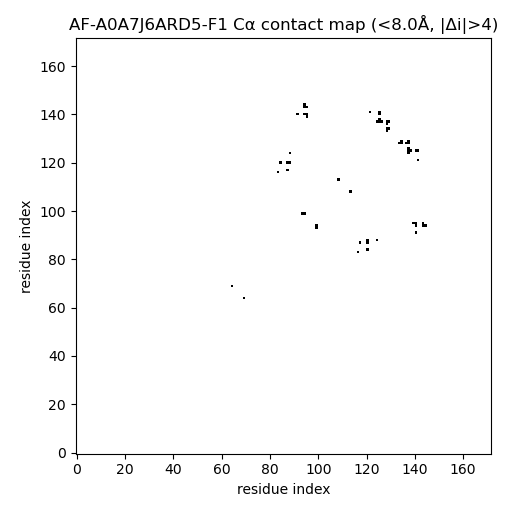 CA . LYS A 1 94 ? 1.036 -1.657 12.491 1.00 89.06 94 LYS A CA 1
ATOM 753 C C . LYS A 1 94 ? -0.440 -1.326 12.767 1.00 89.06 94 LYS A C 1
ATOM 755 O O . LYS A 1 94 ? -0.919 -1.595 13.858 1.00 89.06 94 LYS A O 1
ATOM 760 N N . LEU A 1 95 ? -1.180 -0.843 11.765 1.00 87.62 95 LEU A N 1
ATOM 761 C CA . LEU A 1 95 ? -2.603 -0.477 11.864 1.00 87.62 95 LEU A CA 1
ATOM 762 C C . LEU A 1 95 ? -3.516 -1.658 12.250 1.00 87.62 95 LEU A C 1
ATOM 764 O O . LEU A 1 95 ? -4.533 -1.500 12.937 1.00 87.62 95 LEU A O 1
ATOM 768 N N . LEU A 1 96 ? -3.168 -2.853 11.777 1.00 88.69 96 LEU A N 1
ATOM 769 C CA . LEU A 1 96 ? -3.863 -4.097 12.096 1.00 88.69 96 LEU A CA 1
ATOM 770 C C . LEU A 1 96 ? -3.489 -4.657 13.475 1.00 88.69 96 LEU A C 1
ATOM 772 O O . LEU A 1 96 ? -4.212 -5.517 13.973 1.00 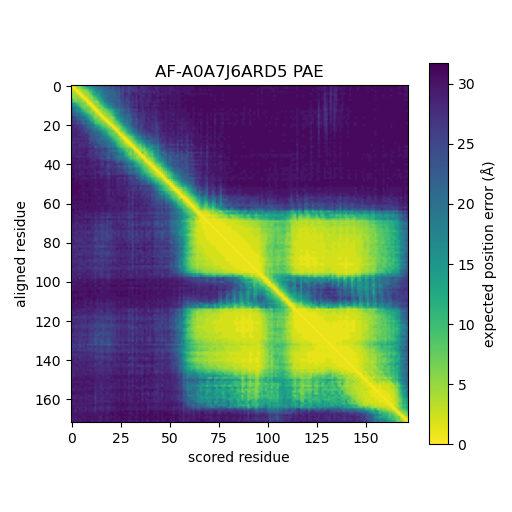88.69 96 LEU A O 1
ATOM 776 N N . SER A 1 97 ? -2.410 -4.173 14.097 1.00 87.75 97 SER A N 1
ATOM 777 C CA . SER A 1 97 ? -1.975 -4.632 15.416 1.00 87.75 97 SER A CA 1
ATOM 778 C C . SER A 1 97 ? -2.996 -4.255 16.505 1.00 87.75 97 SER A C 1
ATOM 780 O O . SER A 1 97 ? -3.469 -3.114 16.510 1.00 87.75 97 SER A O 1
ATOM 782 N N . PRO A 1 98 ? -3.336 -5.167 17.437 1.00 73.12 98 PRO A N 1
ATOM 783 C CA . PRO A 1 98 ? -4.231 -4.879 18.564 1.00 73.12 98 PRO A CA 1
ATOM 784 C C . PRO A 1 98 ? -3.670 -3.823 19.525 1.00 73.12 98 PRO A C 1
ATOM 786 O O . PRO A 1 98 ? -4.419 -2.984 20.014 1.00 73.12 98 PRO A O 1
ATOM 789 N N . ASP A 1 99 ? -2.349 -3.836 19.730 1.00 68.69 99 ASP A N 1
ATOM 790 C CA . ASP A 1 99 ? -1.641 -2.971 20.685 1.00 68.69 99 ASP A CA 1
ATOM 791 C C . ASP A 1 99 ? -1.189 -1.640 20.074 1.00 68.69 99 ASP A C 1
ATOM 793 O O . ASP A 1 99 ? -0.426 -0.893 20.684 1.00 68.69 99 ASP A O 1
ATOM 797 N N . TYR A 1 100 ? -1.617 -1.338 18.846 1.00 65.19 100 TYR A N 1
ATOM 798 C CA . TYR A 1 100 ? -1.377 -0.028 18.258 1.00 65.19 100 TYR A CA 1
ATOM 799 C C . TYR A 1 100 ? -2.322 0.956 18.945 1.00 65.19 100 TYR A C 1
ATOM 801 O O . TYR A 1 100 ? -3.536 0.877 18.717 1.00 65.19 100 TYR A O 1
ATOM 809 N N . PRO A 1 101 ? -1.833 1.876 19.797 1.00 62.41 101 PRO A N 1
ATOM 810 C CA . PRO A 1 101 ? -2.722 2.874 20.353 1.00 62.41 101 PRO A CA 1
ATOM 811 C C . PRO A 1 101 ? -3.293 3.625 19.155 1.00 62.41 101 PRO A C 1
ATOM 813 O O . PRO A 1 101 ? -2.556 4.027 18.253 1.00 62.41 101 PRO A O 1
ATOM 816 N N . ALA A 1 102 ? -4.613 3.804 19.127 1.00 56.00 102 ALA A N 1
ATOM 817 C CA . ALA A 1 102 ? -5.350 4.384 18.002 1.00 56.00 102 ALA A CA 1
ATOM 818 C C . ALA A 1 102 ? -4.906 5.823 17.622 1.00 56.00 102 ALA A C 1
ATOM 820 O O . ALA A 1 102 ? -5.563 6.478 16.816 1.00 56.00 102 ALA A O 1
ATOM 821 N N . CYS A 1 103 ? -3.822 6.330 18.227 1.00 53.62 103 CYS A N 1
ATOM 822 C CA . CYS A 1 103 ? -3.248 7.662 18.125 1.00 53.62 103 CYS A CA 1
ATOM 823 C C . CYS A 1 103 ? -1.717 7.760 18.397 1.00 53.62 103 CYS A C 1
ATOM 825 O O . CYS A 1 103 ? -1.270 8.852 18.740 1.00 53.62 103 CYS A O 1
ATOM 827 N N . THR A 1 104 ? -0.884 6.719 18.241 1.00 49.56 104 THR A N 1
ATOM 828 C CA . THR A 1 104 ? 0.569 6.954 18.005 1.00 49.56 104 THR A CA 1
ATOM 829 C C . THR A 1 104 ? 0.809 6.786 16.514 1.00 49.56 104 THR A C 1
ATOM 831 O O . THR A 1 104 ? 0.633 5.701 15.992 1.00 49.56 104 THR A O 1
ATOM 834 N N . GLU A 1 105 ? 1.179 7.781 15.728 1.00 44.97 105 GLU A N 1
ATOM 835 C CA . GLU A 1 105 ? 2.301 8.669 15.958 1.00 44.97 105 GLU A CA 1
ATOM 836 C C . GLU A 1 105 ? 2.292 9.666 14.798 1.00 44.97 105 GLU A C 1
ATOM 838 O O . GLU A 1 105 ? 1.976 9.313 13.658 1.00 44.97 105 GLU A O 1
ATOM 843 N N . ARG A 1 106 ? 2.644 10.915 15.093 1.00 58.00 106 ARG A N 1
ATOM 844 C CA . ARG A 1 106 ? 3.238 11.800 14.099 1.00 58.00 106 ARG A CA 1
ATOM 845 C C . ARG A 1 106 ? 4.574 11.181 13.676 1.00 58.00 106 ARG A C 1
ATOM 847 O O . ARG A 1 106 ? 5.599 11.544 14.227 1.00 58.00 106 ARG A O 1
ATOM 854 N N . GLU A 1 107 ? 4.571 10.264 12.722 1.00 45.62 107 GLU A N 1
ATOM 855 C CA . GLU A 1 107 ? 5.723 10.102 11.838 1.00 45.62 107 GLU A CA 1
ATOM 856 C C . GLU A 1 107 ? 5.354 10.926 10.604 1.00 45.62 107 GLU A C 1
ATOM 858 O O . GLU A 1 107 ? 4.530 10.515 9.791 1.00 45.62 107 GLU A O 1
ATOM 863 N N . VAL A 1 108 ? 5.812 12.181 10.647 1.00 53.84 108 VAL A N 1
ATOM 864 C CA . VAL A 1 108 ? 5.963 13.143 9.547 1.00 53.84 108 VAL A CA 1
ATOM 865 C C . VAL A 1 108 ? 5.690 12.548 8.171 1.00 53.84 108 VAL A C 1
ATOM 867 O O . VAL A 1 108 ? 6.377 11.624 7.766 1.00 53.84 108 VAL A O 1
ATOM 870 N N . GLU A 1 109 ? 4.700 13.108 7.484 1.00 50.03 109 GLU A N 1
ATOM 871 C CA . GLU A 1 109 ? 4.747 13.469 6.064 1.00 50.03 109 GLU A CA 1
ATOM 872 C C . GLU A 1 109 ? 3.345 13.981 5.720 1.00 50.03 109 GLU A C 1
ATOM 874 O O . GLU A 1 109 ? 2.483 13.271 5.204 1.00 50.03 109 GLU A O 1
ATOM 879 N N . ASP A 1 110 ? 3.121 15.260 6.036 1.00 47.09 110 ASP A N 1
ATOM 880 C CA . ASP A 1 110 ? 2.202 16.121 5.283 1.00 47.09 110 ASP A CA 1
ATOM 881 C C . ASP A 1 110 ? 2.781 16.348 3.862 1.00 47.09 110 ASP A C 1
ATOM 883 O O . ASP A 1 110 ? 2.889 17.473 3.385 1.00 47.09 110 ASP A O 1
ATOM 887 N N . GLU A 1 111 ? 3.211 15.273 3.199 1.00 57.69 111 GLU A N 1
ATOM 888 C CA . GLU A 1 111 ? 3.483 15.242 1.771 1.00 57.69 111 GLU A CA 1
ATOM 889 C C . GLU A 1 111 ? 2.204 14.702 1.139 1.00 57.69 111 GLU A C 1
ATOM 891 O O . GLU A 1 111 ? 1.944 13.495 1.131 1.00 57.69 111 GLU A O 1
ATOM 896 N N . GLU A 1 112 ? 1.355 15.608 0.650 1.00 59.22 112 GLU A N 1
ATOM 897 C CA . GLU A 1 112 ? 0.152 15.268 -0.127 1.00 59.22 112 GLU A CA 1
ATOM 898 C C . GLU A 1 112 ? 0.464 14.235 -1.231 1.00 59.22 112 GLU A C 1
ATOM 900 O O . GLU A 1 112 ? -0.366 13.374 -1.544 1.00 59.22 112 GLU A O 1
ATOM 905 N N . ASP A 1 113 ? 1.707 14.238 -1.721 1.00 64.12 113 ASP A N 1
ATOM 906 C CA . ASP A 1 113 ? 2.267 13.306 -2.696 1.00 64.12 113 ASP A CA 1
ATOM 907 C C . ASP A 1 113 ? 2.159 11.825 -2.278 1.00 64.12 113 ASP A C 1
ATOM 909 O O . ASP A 1 113 ? 1.893 10.961 -3.123 1.00 64.12 113 ASP A O 1
ATOM 913 N N . LEU A 1 114 ? 2.260 11.499 -0.982 1.00 76.00 114 LEU A N 1
ATOM 914 C CA . LEU A 1 114 ? 2.173 10.114 -0.503 1.00 76.00 114 LEU A CA 1
ATOM 915 C C . LEU A 1 114 ? 0.745 9.621 -0.244 1.00 76.00 114 LEU A C 1
ATOM 917 O O . LEU A 1 114 ? 0.542 8.413 -0.072 1.00 76.00 114 LEU A O 1
ATOM 921 N N . TYR A 1 115 ? -0.272 10.493 -0.260 1.00 84.06 115 TYR A N 1
ATOM 922 C CA . TYR A 1 115 ? -1.664 10.051 -0.110 1.00 84.06 115 TYR A CA 1
ATOM 923 C C . TYR A 1 115 ? -2.062 9.089 -1.237 1.00 84.06 115 TYR A C 1
ATOM 925 O O . TYR A 1 115 ? -2.614 8.014 -0.983 1.00 84.06 115 TYR A O 1
ATOM 933 N N . SER A 1 116 ? -1.719 9.458 -2.474 1.00 87.62 116 SER A N 1
ATOM 934 C CA . SER A 1 116 ? -1.990 8.657 -3.672 1.00 87.62 116 SER A CA 1
ATOM 935 C C . SER A 1 116 ? -1.272 7.301 -3.629 1.00 87.62 116 SER A C 1
ATOM 937 O O . SER A 1 116 ? -1.863 6.266 -3.951 1.00 87.62 116 SER A O 1
ATOM 939 N N . VAL A 1 117 ? -0.026 7.288 -3.141 1.00 90.25 117 VAL A N 1
ATOM 940 C CA . VAL A 1 117 ? 0.782 6.077 -2.955 1.00 90.25 117 VAL A CA 1
ATOM 941 C C . VAL A 1 117 ? 0.125 5.150 -1.938 1.00 90.25 117 VAL A C 1
ATOM 943 O O . VAL A 1 117 ? -0.050 3.963 -2.218 1.00 90.25 117 VAL A O 1
ATOM 946 N N . ARG A 1 118 ? -0.299 5.685 -0.787 1.00 91.31 118 ARG A N 1
ATOM 947 C CA . ARG A 1 118 ? -0.986 4.916 0.258 1.00 91.31 118 ARG A CA 1
ATOM 948 C C . ARG A 1 118 ? -2.301 4.324 -0.239 1.00 91.31 118 ARG A C 1
ATOM 950 O O . ARG A 1 118 ? -2.582 3.155 0.023 1.00 91.31 118 ARG A O 1
ATOM 957 N N . GLU A 1 119 ? -3.106 5.098 -0.967 1.00 92.00 119 GLU A N 1
ATOM 958 C CA . GLU A 1 119 ? -4.367 4.612 -1.537 1.00 92.00 119 GLU A CA 1
ATOM 959 C C . GLU A 1 119 ? -4.128 3.495 -2.568 1.00 92.00 119 GLU A C 1
ATOM 961 O O . GLU A 1 119 ? -4.800 2.459 -2.538 1.00 92.00 119 GLU A O 1
ATOM 966 N N . GLY A 1 120 ? -3.137 3.665 -3.449 1.00 95.12 120 GLY A N 1
ATOM 967 C CA . GLY A 1 120 ? -2.731 2.644 -4.415 1.00 95.12 120 GLY A CA 1
ATOM 968 C C . GLY A 1 120 ? -2.229 1.366 -3.738 1.00 95.12 120 GLY A C 1
ATOM 969 O O . GLY A 1 120 ? -2.694 0.269 -4.055 1.00 95.12 120 GLY A O 1
ATOM 970 N N . ALA A 1 121 ? -1.343 1.502 -2.748 1.00 96.12 121 ALA A N 1
ATOM 971 C CA . ALA A 1 121 ? -0.825 0.386 -1.963 1.00 96.12 121 ALA A CA 1
ATOM 972 C C . ALA A 1 121 ? -1.946 -0.366 -1.234 1.00 96.12 121 ALA A C 1
ATOM 974 O O . ALA A 1 121 ? -1.948 -1.600 -1.220 1.00 96.12 121 ALA A O 1
ATOM 975 N N . LEU A 1 122 ? -2.931 0.352 -0.680 1.00 96.50 122 LEU A N 1
ATOM 976 C CA . LEU A 1 122 ? -4.104 -0.248 -0.048 1.00 96.50 122 LEU A CA 1
ATOM 977 C C . LEU A 1 122 ? -4.907 -1.071 -1.062 1.00 96.50 122 LEU A C 1
ATOM 979 O O . LEU A 1 122 ? -5.193 -2.236 -0.798 1.00 96.50 122 LEU A O 1
ATOM 983 N N . LYS A 1 123 ? -5.224 -0.518 -2.241 1.00 97.50 123 LYS A N 1
ATOM 984 C CA . LYS A 1 123 ? -5.974 -1.230 -3.295 1.00 97.50 123 LYS A CA 1
ATOM 985 C C . LYS A 1 123 ? -5.273 -2.521 -3.726 1.00 97.50 123 LYS A C 1
ATOM 987 O O . LYS A 1 123 ? -5.912 -3.573 -3.767 1.00 97.50 123 LYS A O 1
ATOM 992 N N . ILE A 1 124 ? -3.964 -2.454 -3.982 1.00 98.12 124 ILE A N 1
ATOM 993 C CA . ILE A 1 124 ? -3.146 -3.623 -4.341 1.00 98.12 124 ILE A CA 1
ATOM 994 C C . ILE A 1 124 ? -3.175 -4.659 -3.212 1.00 98.12 124 ILE A C 1
ATOM 996 O O . ILE A 1 124 ? -3.463 -5.830 -3.453 1.00 98.12 124 ILE A O 1
ATOM 1000 N N . THR A 1 125 ? -2.945 -4.229 -1.969 1.00 98.19 125 THR A N 1
ATOM 1001 C CA . THR A 1 125 ? -2.918 -5.119 -0.799 1.00 98.19 125 THR A CA 1
ATOM 1002 C C . THR A 1 125 ? -4.260 -5.823 -0.598 1.00 98.19 125 THR A C 1
ATOM 1004 O O . THR A 1 125 ? -4.297 -7.035 -0.404 1.00 98.19 125 THR A O 1
ATOM 1007 N N . LEU A 1 126 ? -5.378 -5.095 -0.697 1.00 98.25 126 LEU A N 1
ATOM 1008 C CA . LEU A 1 126 ? -6.721 -5.666 -0.578 1.00 98.25 126 LEU A CA 1
ATOM 1009 C C . LEU A 1 126 ? -7.001 -6.705 -1.667 1.00 98.25 126 LEU A C 1
ATOM 1011 O O . LEU A 1 126 ? -7.603 -7.739 -1.379 1.00 98.25 126 LEU A O 1
ATOM 1015 N N . HIS A 1 127 ? -6.572 -6.441 -2.903 1.00 98.44 127 HIS A N 1
ATOM 1016 C CA . HIS A 1 127 ? -6.713 -7.391 -4.002 1.00 98.44 127 HIS A CA 1
ATOM 1017 C C . HIS A 1 127 ? -5.914 -8.674 -3.739 1.00 98.44 127 HIS A C 1
ATOM 1019 O O . HIS A 1 12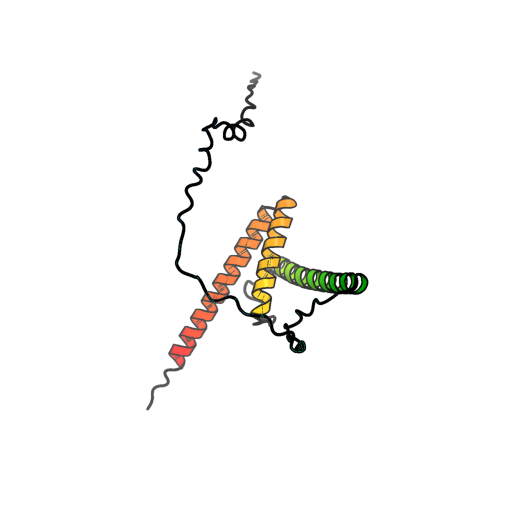7 ? -6.473 -9.767 -3.794 1.00 98.44 127 HIS A O 1
ATOM 1025 N N . VAL A 1 128 ? -4.635 -8.545 -3.369 1.00 98.44 128 VAL A N 1
ATOM 1026 C CA . VAL A 1 128 ? -3.766 -9.692 -3.064 1.00 98.44 128 VAL A CA 1
ATOM 1027 C C . VAL A 1 128 ? -4.324 -10.515 -1.900 1.00 98.44 128 VAL A C 1
ATOM 1029 O O . VAL A 1 128 ? -4.414 -11.733 -2.009 1.00 98.44 128 VAL A O 1
ATOM 1032 N N . LEU A 1 129 ? -4.780 -9.872 -0.820 1.00 98.38 129 LEU A N 1
ATOM 1033 C CA . LEU A 1 129 ? -5.384 -10.567 0.322 1.00 98.38 129 LEU A CA 1
ATOM 1034 C C . LEU A 1 129 ? -6.621 -11.382 -0.074 1.00 98.38 129 LEU A C 1
ATOM 1036 O O . LEU A 1 129 ? -6.783 -12.507 0.395 1.00 98.38 129 LEU A O 1
ATOM 1040 N N . LYS A 1 130 ? -7.481 -10.844 -0.946 1.00 98.44 130 LYS A N 1
ATOM 1041 C CA . LYS A 1 130 ? -8.652 -11.572 -1.460 1.00 98.44 130 LYS A CA 1
ATOM 1042 C C . LYS A 1 130 ? -8.237 -12.773 -2.309 1.00 98.44 130 LYS A C 1
ATOM 1044 O O . LYS A 1 130 ? -8.778 -13.854 -2.104 1.00 98.44 130 LYS A O 1
ATOM 1049 N N . ASN A 1 131 ? -7.236 -12.617 -3.178 1.00 98.25 131 ASN A N 1
ATOM 1050 C CA . ASN A 1 131 ? -6.702 -13.728 -3.976 1.00 98.25 131 ASN A CA 1
ATOM 1051 C C . ASN A 1 131 ? -6.018 -14.802 -3.112 1.00 98.25 131 ASN A C 1
ATOM 1053 O O . ASN A 1 131 ? -5.967 -15.962 -3.503 1.00 98.25 131 ASN A O 1
ATOM 1057 N N . MET A 1 132 ? -5.529 -14.436 -1.924 1.00 98.00 132 MET A N 1
ATOM 1058 C CA . MET A 1 132 ? -4.996 -15.368 -0.924 1.00 98.00 132 MET A CA 1
ATOM 1059 C C . MET A 1 132 ? -6.079 -15.989 -0.018 1.00 98.00 132 MET A C 1
ATOM 1061 O O . MET A 1 132 ? -5.741 -16.630 0.972 1.00 98.00 132 MET A O 1
ATOM 1065 N N . ASN A 1 133 ? -7.373 -15.795 -0.304 1.00 97.94 133 ASN A N 1
ATOM 1066 C CA . ASN A 1 133 ? -8.503 -16.217 0.541 1.00 97.94 133 ASN A CA 1
ATOM 1067 C C . ASN A 1 133 ? -8.528 -15.588 1.952 1.00 97.94 133 ASN A C 1
ATOM 1069 O O . ASN A 1 133 ? -9.223 -16.062 2.850 1.00 97.94 133 ASN A O 1
ATOM 1073 N N . HIS A 1 134 ? -7.831 -14.468 2.160 1.00 98.06 134 HIS A N 1
ATOM 1074 C CA . HIS A 1 134 ? -7.828 -13.697 3.406 1.00 98.06 134 HIS A CA 1
ATOM 1075 C C . HIS A 1 134 ? -8.823 -12.524 3.366 1.00 98.06 134 HIS A C 1
ATOM 1077 O O . HIS A 1 134 ? -8.513 -11.394 3.753 1.00 98.06 134 HIS A O 1
ATOM 1083 N N . THR A 1 135 ? -10.056 -12.783 2.924 1.00 98.19 135 THR A N 1
ATOM 1084 C CA . THR A 1 135 ? -11.102 -11.759 2.745 1.00 98.19 135 THR A CA 1
ATOM 1085 C C . THR A 1 135 ? -11.436 -11.008 4.038 1.00 98.19 135 THR A C 1
ATOM 1087 O O . THR A 1 135 ? -11.582 -9.787 4.021 1.00 98.19 135 THR A O 1
ATOM 1090 N N . ASN A 1 136 ? -11.487 -11.702 5.180 1.00 97.56 136 ASN A N 1
ATOM 1091 C CA . ASN A 1 136 ? -11.758 -11.068 6.477 1.00 97.56 136 ASN A CA 1
ATOM 1092 C C . ASN A 1 136 ? -10.661 -10.073 6.873 1.00 97.56 136 ASN A C 1
ATOM 1094 O O . ASN A 1 136 ? -10.959 -8.988 7.375 1.00 97.56 136 ASN A O 1
ATOM 1098 N N . LEU A 1 137 ? -9.396 -10.407 6.598 1.00 97.12 137 LEU A N 1
ATOM 1099 C CA . LEU A 1 137 ? -8.271 -9.5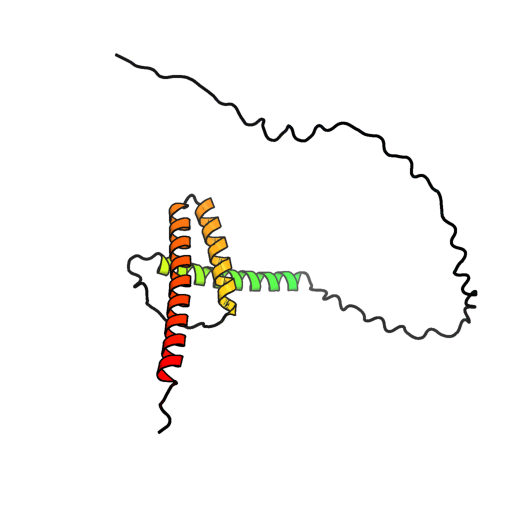10 6.846 1.00 97.12 137 LEU A CA 1
ATOM 1100 C C . LEU A 1 137 ? -8.327 -8.289 5.920 1.00 97.12 137 LEU A C 1
ATOM 1102 O O . LEU A 1 137 ? -8.134 -7.168 6.385 1.00 97.12 137 LEU A O 1
ATOM 1106 N N . ALA A 1 138 ? -8.665 -8.490 4.642 1.00 97.88 138 ALA A N 1
ATOM 1107 C CA . ALA A 1 138 ? -8.859 -7.398 3.690 1.00 97.88 138 ALA A CA 1
ATOM 1108 C C . ALA A 1 138 ? -9.961 -6.430 4.159 1.00 97.88 138 ALA A C 1
ATOM 1110 O O . ALA A 1 138 ? -9.743 -5.222 4.221 1.00 97.88 138 ALA A O 1
ATOM 1111 N N . ASN A 1 139 ? -11.120 -6.954 4.563 1.00 96.44 139 ASN A N 1
ATOM 1112 C CA . ASN A 1 139 ? -12.225 -6.139 5.072 1.00 96.44 139 ASN A CA 1
ATOM 1113 C C . ASN A 1 139 ? -11.836 -5.393 6.357 1.00 96.44 139 ASN A C 1
ATOM 1115 O O . ASN A 1 139 ? -12.128 -4.208 6.502 1.00 96.44 139 ASN A O 1
ATOM 1119 N N . THR A 1 140 ? -11.117 -6.058 7.265 1.00 95.88 140 THR A N 1
ATOM 1120 C CA . THR A 1 140 ? -10.636 -5.448 8.514 1.00 95.88 140 THR A CA 1
ATOM 1121 C C . THR A 1 140 ? -9.670 -4.295 8.244 1.00 95.88 140 THR A C 1
ATOM 1123 O O . THR A 1 140 ? -9.805 -3.226 8.841 1.00 95.88 140 THR A O 1
ATOM 1126 N N . LEU A 1 141 ? -8.722 -4.488 7.321 1.00 95.31 141 LEU A N 1
ATOM 1127 C CA . LEU A 1 141 ? -7.782 -3.450 6.901 1.00 95.31 141 LEU A CA 1
ATOM 1128 C C . LEU A 1 141 ? -8.520 -2.265 6.276 1.00 95.31 141 LEU A C 1
ATOM 1130 O O . LEU A 1 141 ? -8.304 -1.134 6.700 1.00 95.31 141 LEU A O 1
ATOM 1134 N N . HIS A 1 142 ? -9.431 -2.524 5.333 1.00 94.56 142 HIS A N 1
ATOM 1135 C CA . HIS A 1 142 ? -10.227 -1.482 4.687 1.00 94.56 142 HIS A CA 1
ATOM 1136 C C . HIS A 1 142 ? -11.005 -0.641 5.710 1.00 94.56 142 HIS A C 1
ATOM 1138 O O . HIS A 1 142 ? -10.890 0.584 5.712 1.00 94.56 142 HIS A O 1
ATOM 1144 N N . ASN A 1 143 ? -11.715 -1.290 6.635 1.00 91.88 143 ASN A N 1
ATOM 1145 C CA . ASN A 1 143 ? -12.513 -0.609 7.654 1.00 91.88 143 ASN A CA 1
ATOM 1146 C C . ASN A 1 143 ? -11.649 0.259 8.583 1.00 91.88 143 ASN A C 1
ATOM 1148 O O . ASN A 1 143 ? -12.001 1.403 8.870 1.00 91.88 143 ASN A O 1
ATOM 1152 N N . LYS A 1 144 ? -10.489 -0.250 9.020 1.00 90.25 144 LYS A N 1
ATOM 1153 C CA . LYS A 1 144 ? -9.539 0.513 9.847 1.00 90.25 144 LYS A CA 1
ATOM 1154 C C . LYS A 1 144 ? -8.929 1.693 9.087 1.00 90.25 144 LYS A C 1
ATOM 1156 O O . LYS A 1 144 ? -8.784 2.770 9.662 1.00 90.25 144 LYS A O 1
ATOM 1161 N N . SER A 1 145 ? -8.598 1.518 7.808 1.00 88.31 145 SER A N 1
ATOM 1162 C CA . SER A 1 145 ? -8.071 2.595 6.966 1.00 88.31 145 SER A CA 1
ATOM 1163 C C . SER A 1 145 ? -9.095 3.714 6.767 1.00 88.31 145 SER A C 1
ATOM 1165 O O . SER A 1 145 ? -8.752 4.878 6.951 1.00 88.31 145 SER A O 1
ATOM 1167 N N . VAL A 1 146 ? -10.358 3.380 6.476 1.00 85.69 146 VAL A N 1
ATOM 1168 C CA . VAL A 1 146 ? -11.448 4.366 6.344 1.00 85.69 146 VAL A CA 1
ATOM 1169 C C . VAL A 1 146 ? -11.684 5.109 7.663 1.00 85.69 146 VAL A C 1
ATOM 1171 O O . VAL A 1 146 ? -11.756 6.338 7.676 1.00 85.69 146 VAL A O 1
ATOM 1174 N N . ALA A 1 147 ? -11.724 4.391 8.789 1.00 82.25 147 ALA A N 1
ATOM 1175 C CA . ALA A 1 147 ? -11.873 5.007 10.106 1.00 82.25 147 ALA A CA 1
ATOM 1176 C C . ALA A 1 147 ? -10.725 5.984 10.426 1.00 82.25 147 ALA A C 1
ATOM 1178 O O . ALA A 1 147 ? -10.959 7.059 10.981 1.00 82.25 147 ALA A O 1
ATOM 1179 N N . SER A 1 148 ? -9.491 5.648 10.035 1.00 77.94 148 SER A N 1
ATOM 1180 C CA . SER A 1 148 ? -8.330 6.527 10.205 1.00 77.94 148 SER A CA 1
ATOM 1181 C C . SER A 1 148 ? -8.435 7.820 9.388 1.00 77.94 148 SER A C 1
ATOM 1183 O O . SER A 1 148 ? -8.002 8.870 9.869 1.00 77.94 148 SER A O 1
ATOM 1185 N N . VAL A 1 149 ? -8.995 7.773 8.175 1.00 75.62 149 VAL A N 1
ATOM 1186 C CA . VAL A 1 149 ? -9.215 8.972 7.345 1.00 75.62 149 VAL A CA 1
ATOM 1187 C C . VAL A 1 149 ? -10.234 9.898 8.010 1.00 75.62 149 VAL A C 1
ATOM 1189 O O . VAL A 1 149 ? -9.931 11.068 8.240 1.00 75.62 149 VAL A O 1
ATOM 1192 N N . TYR A 1 150 ? -11.382 9.358 8.433 1.00 72.75 150 TYR A N 1
ATOM 1193 C CA . TYR A 1 150 ? -12.430 10.139 9.102 1.00 72.75 150 TYR A CA 1
ATOM 1194 C C . TYR A 1 150 ? -11.938 10.810 10.397 1.00 72.75 150 TYR A C 1
ATOM 1196 O O . TYR A 1 150 ? -12.204 11.986 10.641 1.00 72.75 150 TYR A O 1
ATOM 1204 N N . GLN A 1 151 ? -11.156 10.096 11.216 1.00 71.94 151 GLN A N 1
ATOM 1205 C CA . GLN A 1 151 ? -10.539 10.656 12.429 1.00 71.94 151 GLN A CA 1
ATOM 1206 C C . GLN A 1 151 ? -9.612 11.842 12.128 1.00 71.94 151 GLN A C 1
ATOM 1208 O O . GLN A 1 151 ? -9.553 12.808 12.894 1.00 71.94 151 GLN A O 1
ATOM 1213 N N . THR A 1 152 ? -8.883 11.778 11.014 1.00 72.00 152 THR A N 1
ATOM 1214 C CA . THR A 1 152 ? -7.944 12.829 10.606 1.00 72.00 152 THR A CA 1
ATOM 1215 C C . THR A 1 152 ? -8.696 14.088 10.172 1.00 72.00 152 THR A C 1
ATOM 1217 O O . THR A 1 152 ? -8.356 15.188 10.612 1.00 72.00 152 THR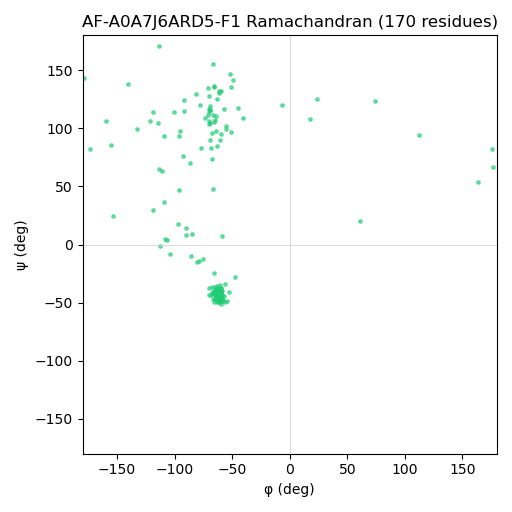 A O 1
ATOM 1220 N N . GLU A 1 153 ? -9.768 13.920 9.395 1.00 78.00 153 GLU A N 1
ATOM 1221 C CA . GLU A 1 153 ? -10.653 15.002 8.948 1.00 78.00 153 GLU A CA 1
ATOM 1222 C C . GLU A 1 153 ? -11.423 15.649 10.111 1.00 78.00 153 GLU A C 1
ATOM 1224 O O . GLU A 1 153 ? -11.518 16.873 10.216 1.00 78.00 153 GLU A O 1
ATOM 1229 N N . LEU A 1 154 ? -11.933 14.853 11.052 1.00 77.12 154 LEU A N 1
ATOM 1230 C CA . LEU A 1 154 ? -12.603 15.381 12.240 1.00 77.12 154 LEU A CA 1
ATOM 1231 C C . LEU A 1 154 ? -11.644 16.223 13.099 1.00 77.12 154 LEU A C 1
ATOM 1233 O O . LEU A 1 154 ? -12.002 17.317 13.547 1.00 77.12 154 LEU A O 1
ATOM 1237 N N . LYS A 1 155 ? -10.408 15.747 13.307 1.00 77.31 155 LYS A N 1
ATOM 1238 C CA . LYS A 1 155 ? -9.387 16.479 14.073 1.00 77.31 155 LYS A CA 1
ATOM 1239 C C . LYS A 1 155 ? -8.941 17.764 13.381 1.00 77.31 155 LYS A C 1
ATOM 1241 O O . LYS A 1 155 ? -8.751 18.767 14.072 1.00 77.31 155 LYS A O 1
ATOM 1246 N N . SER A 1 156 ? -8.750 17.763 12.059 1.00 76.25 156 SER A N 1
ATOM 1247 C CA . SER A 1 156 ? -8.395 18.986 11.326 1.00 76.25 156 SER A CA 1
ATOM 1248 C C . SER A 1 156 ? -9.518 20.021 11.429 1.00 76.25 156 SER A C 1
ATOM 1250 O O . SER A 1 156 ? -9.258 21.161 11.812 1.00 76.25 156 SER A O 1
ATOM 1252 N N . ASN A 1 157 ? -10.772 19.600 11.244 1.00 82.44 157 ASN A N 1
ATOM 1253 C CA . ASN A 1 157 ? -11.949 20.452 11.401 1.00 82.44 157 ASN A CA 1
ATOM 1254 C C . ASN A 1 157 ? -12.067 21.053 12.809 1.00 82.44 157 ASN A C 1
ATOM 1256 O O . ASN A 1 157 ? -12.331 22.250 12.957 1.00 82.44 157 ASN A O 1
ATOM 1260 N N . LEU A 1 158 ? -11.846 20.253 13.856 1.00 83.50 158 LEU A N 1
ATOM 1261 C CA . LEU A 1 158 ? -11.869 20.739 15.237 1.00 83.50 158 LEU A CA 1
ATOM 1262 C C . LEU A 1 158 ? -10.744 21.752 15.497 1.00 83.50 158 LEU A C 1
ATOM 1264 O O . LEU A 1 158 ? -10.980 22.790 16.117 1.00 83.50 158 LEU A O 1
ATOM 1268 N N . ARG A 1 159 ? -9.539 21.488 14.975 1.00 81.31 159 ARG A N 1
ATOM 1269 C CA . ARG A 1 159 ? -8.386 22.392 15.086 1.00 81.31 159 ARG A CA 1
ATOM 1270 C C . ARG A 1 159 ? -8.655 23.737 14.409 1.00 81.31 159 ARG A C 1
ATOM 1272 O O . ARG A 1 159 ? -8.379 24.776 15.003 1.00 81.31 159 ARG A O 1
ATOM 1279 N N . GLU A 1 160 ? -9.246 23.734 13.218 1.00 85.50 160 GLU A N 1
ATOM 1280 C CA . GLU A 1 160 ? -9.619 24.958 12.496 1.00 85.50 160 GLU A CA 1
ATOM 1281 C C . GLU A 1 160 ? -10.739 25.745 13.191 1.00 85.50 160 GLU A C 1
ATOM 1283 O O . GLU A 1 160 ? -10.706 26.978 13.237 1.00 85.50 160 GLU A O 1
ATOM 1288 N N . LYS A 1 161 ? -11.718 25.058 13.794 1.00 87.12 161 LYS A N 1
ATOM 1289 C CA . LYS A 1 161 ? -12.744 25.715 14.620 1.00 87.12 161 LYS A CA 1
ATOM 1290 C C . LYS A 1 161 ? -12.131 26.374 15.857 1.00 87.12 161 LYS A C 1
ATOM 1292 O O . LYS A 1 161 ? -12.440 27.527 16.144 1.00 87.12 161 LYS A O 1
ATOM 1297 N N . PHE A 1 162 ? -11.223 25.687 16.549 1.00 81.25 162 PHE A N 1
ATOM 1298 C CA . PHE A 1 162 ? -10.563 26.222 17.741 1.00 81.25 162 PHE A CA 1
ATOM 1299 C C . PHE A 1 162 ? -9.679 27.438 17.424 1.00 81.25 162 PHE A C 1
ATOM 1301 O O . PHE A 1 162 ? -9.707 28.423 18.159 1.00 81.25 162 PHE A O 1
ATOM 1308 N N . LYS A 1 163 ? -8.943 27.424 16.304 1.00 82.25 163 LYS A N 1
ATOM 1309 C CA . LYS A 1 163 ? -8.176 28.594 15.839 1.00 82.25 163 LYS A CA 1
ATOM 1310 C C . LYS A 1 163 ? -9.068 29.814 15.599 1.00 82.25 163 LYS A C 1
ATOM 1312 O O . LYS A 1 163 ? -8.714 30.907 16.025 1.00 82.25 163 LYS A O 1
ATOM 1317 N N . ARG A 1 164 ? -10.234 29.632 14.966 1.00 80.38 164 ARG A N 1
ATOM 1318 C CA . ARG A 1 164 ? -11.198 30.723 14.737 1.00 80.38 164 ARG A CA 1
ATOM 1319 C C . ARG A 1 164 ? -11.748 31.306 16.035 1.00 80.38 164 ARG A C 1
ATOM 1321 O O . ARG A 1 164 ? -11.841 32.520 16.142 1.00 80.38 164 ARG A O 1
ATOM 1328 N N . ILE A 1 165 ? -12.065 30.462 17.017 1.00 82.88 165 ILE A N 1
ATOM 1329 C CA . ILE A 1 165 ? -12.609 30.909 18.309 1.00 82.88 165 ILE A CA 1
ATOM 1330 C C . ILE A 1 165 ? -11.554 31.684 19.115 1.00 82.88 165 ILE A C 1
ATOM 1332 O O . ILE A 1 165 ? -11.851 32.752 19.635 1.00 82.88 165 ILE A O 1
ATOM 1336 N N . ASN A 1 166 ? -10.306 31.205 19.163 1.00 73.69 166 ASN A N 1
ATOM 1337 C CA . ASN A 1 166 ? -9.229 31.889 19.898 1.00 73.69 166 ASN A CA 1
ATOM 1338 C C . ASN A 1 166 ? -8.598 33.068 19.135 1.00 73.69 166 ASN A C 1
ATOM 1340 O O . ASN A 1 166 ? -7.884 33.872 19.730 1.00 73.69 166 ASN A O 1
ATOM 1344 N N . GLY A 1 167 ? -8.842 33.174 17.825 1.00 59.31 167 GLY A N 1
ATOM 1345 C CA . GLY A 1 167 ? -8.406 34.291 16.985 1.00 59.31 167 GLY A CA 1
ATOM 1346 C C . GLY A 1 167 ? -9.230 35.570 17.172 1.00 59.31 167 GLY A C 1
ATOM 1347 O O . GLY A 1 167 ? -8.792 36.638 16.751 1.00 59.31 167 GLY A O 1
ATOM 1348 N N . ILE A 1 168 ? -10.385 35.498 17.842 1.00 57.56 168 ILE A N 1
ATOM 1349 C CA . ILE A 1 168 ? -11.181 36.670 18.228 1.00 57.56 168 ILE A CA 1
ATOM 1350 C C . ILE A 1 168 ? -10.648 37.179 19.577 1.00 57.56 168 ILE A C 1
ATOM 1352 O O . ILE A 1 168 ? -11.281 37.038 20.620 1.00 57.56 168 ILE A O 1
ATOM 1356 N N . LYS A 1 169 ? -9.441 37.758 19.581 1.00 51.50 169 LYS A N 1
ATOM 1357 C CA . LYS A 1 169 ? -9.033 38.641 20.682 1.00 51.50 169 LYS A CA 1
ATOM 1358 C C . LYS A 1 169 ? -9.856 39.922 20.567 1.00 51.50 169 LYS A C 1
ATOM 1360 O O . LYS A 1 169 ? -9.758 40.634 19.568 1.00 51.50 169 LYS A O 1
ATOM 1365 N N . LEU A 1 170 ? -10.676 40.166 21.587 1.00 50.16 170 LEU A N 1
ATOM 1366 C CA . LEU A 1 170 ? -11.400 41.410 21.831 1.00 50.16 170 LEU A CA 1
ATOM 1367 C C . LEU A 1 170 ? -10.448 42.595 21.617 1.00 50.16 170 LEU A C 1
ATOM 1369 O O . LEU A 1 170 ? -9.421 42.701 22.290 1.00 50.16 170 LEU A O 1
ATOM 1373 N N . LYS A 1 171 ? -10.767 43.448 20.638 1.00 45.94 171 LYS A N 1
ATOM 1374 C CA . LYS A 1 171 ? -10.178 44.784 20.550 1.00 45.94 171 LYS A CA 1
ATOM 1375 C C . LYS A 1 171 ? -10.707 45.562 21.754 1.00 45.94 171 LYS A C 1
ATOM 1377 O O . LYS A 1 171 ? -11.912 45.794 21.825 1.00 45.94 171 LYS A O 1
ATOM 1382 N N . ASN A 1 172 ? -9.809 45.858 22.691 1.00 42.28 172 ASN A N 1
ATOM 1383 C CA . ASN A 1 172 ? -10.017 46.883 23.711 1.00 42.28 172 ASN A CA 1
ATOM 1384 C C . ASN A 1 172 ? -10.086 48.262 23.055 1.00 42.28 172 ASN A C 1
ATOM 1386 O O . ASN A 1 172 ? -9.371 48.451 22.041 1.00 42.28 172 ASN A O 1
#

Nearest PDB structures (foldseek):
  8hpo-assembly1_B  TM=2.002E-01  e=2.592E+00  Saccharomyces cerevisiae S288C

Foldseek 3Di:
DDDDDDDDDDDDPDPPPPPPDDDDDDDDDPPPDDDDDPPDPDDPDPDDPDDDDPPPDPPPPDPPQDPVNVVVVVVVVVVVLCVLLVVLVVVLVLLPDPPNDLDDDPPDDPPPVCVVSNVVSLVVVLVVCVVVVNNVSNVVSVVSVVVNVVVVVVVVVVVVVVCVVVVPDDDD